Protein AF-A0A4Y7QWF8-F1 (afdb_monomer_lite)

pLDDT: mean 74.08, std 19.55, range [36.72, 96.44]

Structure (mmCIF, N/CA/C/O backbone):
data_AF-A0A4Y7QWF8-F1
#
_entry.id   AF-A0A4Y7QWF8-F1
#
loop_
_atom_site.group_PDB
_atom_site.id
_atom_site.type_symbol
_atom_site.label_atom_id
_atom_site.label_alt_id
_atom_site.label_comp_id
_atom_site.label_asym_id
_atom_site.label_entity_id
_atom_site.label_seq_id
_atom_site.pdbx_PDB_ins_code
_atom_site.Cartn_x
_atom_site.Cartn_y
_atom_site.Cartn_z
_atom_site.occupancy
_atom_site.B_iso_or_equiv
_atom_site.auth_seq_id
_atom_site.auth_comp_id
_atom_site.auth_asym_id
_atom_site.auth_atom_id
_atom_site.pdbx_PDB_model_num
ATOM 1 N N . MET A 1 1 ? -0.320 18.664 14.796 1.00 63.28 1 MET A N 1
ATOM 2 C CA . MET A 1 1 ? 0.705 18.400 13.753 1.00 63.28 1 MET A CA 1
ATOM 3 C C . MET A 1 1 ? 0.484 17.016 13.162 1.00 63.28 1 MET A C 1
ATOM 5 O O . MET A 1 1 ? 0.263 16.083 13.922 1.00 63.28 1 MET A O 1
ATOM 9 N N . LYS A 1 2 ? 0.542 16.863 11.835 1.00 80.06 2 LYS A N 1
ATOM 10 C CA . LYS A 1 2 ? 0.410 15.558 11.168 1.00 80.06 2 LYS A CA 1
ATOM 11 C C . LYS A 1 2 ? 1.795 14.931 10.990 1.00 80.06 2 LYS A C 1
ATOM 13 O O . LYS A 1 2 ? 2.666 15.563 10.404 1.00 80.06 2 LYS A O 1
ATOM 18 N N . LYS A 1 3 ? 1.998 13.701 11.473 1.00 82.38 3 LYS A N 1
ATOM 19 C CA . LYS A 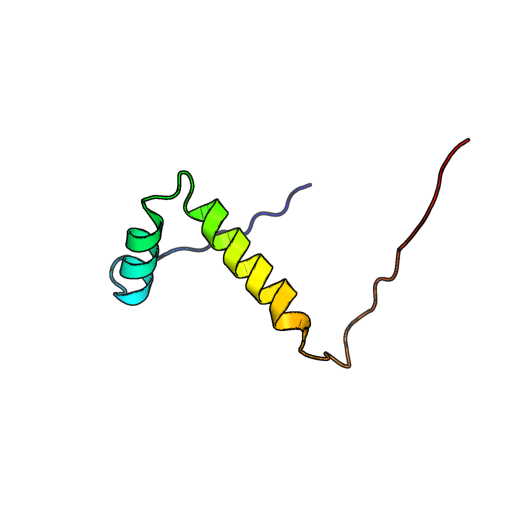1 3 ? 3.220 12.926 11.200 1.00 82.38 3 LYS A CA 1
ATOM 20 C C . LYS A 1 3 ? 3.053 12.182 9.874 1.00 82.38 3 LYS A C 1
ATOM 22 O O . LYS A 1 3 ? 2.011 11.574 9.635 1.00 82.38 3 LYS A O 1
ATOM 27 N N . VAL A 1 4 ? 4.061 12.241 9.008 1.00 84.38 4 VAL A N 1
ATOM 28 C CA . VAL A 1 4 ? 4.082 11.531 7.721 1.00 84.38 4 VAL A CA 1
ATOM 29 C C . VAL A 1 4 ? 5.269 10.576 7.721 1.00 84.38 4 VAL A C 1
ATOM 31 O O . VAL A 1 4 ? 6.379 10.980 8.052 1.00 84.38 4 VAL A O 1
ATOM 34 N N . LYS A 1 5 ? 5.026 9.314 7.355 1.00 80.31 5 LYS A N 1
ATOM 35 C CA . LYS A 1 5 ? 6.062 8.317 7.064 1.00 80.31 5 LYS A CA 1
ATOM 36 C C . LYS A 1 5 ? 5.978 7.957 5.582 1.00 80.31 5 LYS A C 1
ATOM 38 O O . LYS A 1 5 ? 4.877 7.739 5.074 1.00 80.31 5 LYS A O 1
ATOM 43 N N . THR A 1 6 ? 7.113 7.945 4.894 1.00 86.44 6 THR A N 1
ATOM 44 C CA . THR A 1 6 ? 7.220 7.575 3.478 1.00 86.44 6 THR A CA 1
ATOM 45 C C . THR A 1 6 ? 7.610 6.104 3.348 1.00 86.44 6 THR A C 1
ATOM 47 O O . THR A 1 6 ? 8.389 5.592 4.146 1.00 86.44 6 THR A O 1
ATOM 50 N N . VAL A 1 7 ? 7.052 5.424 2.345 1.00 84.19 7 VAL A N 1
ATOM 51 C CA . VAL A 1 7 ? 7.383 4.036 1.988 1.00 84.19 7 VAL A CA 1
ATOM 52 C C . VAL A 1 7 ? 7.626 4.000 0.483 1.00 84.19 7 VAL A C 1
ATOM 54 O O . VAL A 1 7 ? 6.847 4.584 -0.275 1.00 84.19 7 VAL A O 1
ATOM 57 N N . ALA A 1 8 ? 8.724 3.373 0.065 1.00 89.12 8 ALA A N 1
ATOM 58 C CA . ALA A 1 8 ? 9.078 3.211 -1.341 1.00 89.12 8 ALA A CA 1
ATOM 59 C C . ALA A 1 8 ? 8.489 1.908 -1.896 1.00 89.12 8 ALA A C 1
ATOM 61 O O . ALA A 1 8 ? 8.389 0.931 -1.160 1.00 89.12 8 ALA A O 1
ATOM 62 N N . PHE A 1 9 ? 8.138 1.911 -3.186 1.00 86.94 9 PHE A N 1
ATOM 63 C CA . PHE A 1 9 ? 7.729 0.714 -3.919 1.00 86.94 9 PHE A CA 1
ATOM 64 C C . PHE A 1 9 ? 8.753 0.393 -5.011 1.00 86.94 9 PHE A C 1
ATOM 66 O O . PHE A 1 9 ? 9.130 1.266 -5.797 1.00 86.94 9 PHE A O 1
ATOM 73 N N . ASN A 1 10 ? 9.191 -0.857 -5.072 1.00 92.06 10 ASN A N 1
ATOM 74 C CA . ASN A 1 10 ? 10.112 -1.381 -6.059 1.00 92.06 10 ASN A CA 1
ATOM 75 C C . ASN A 1 10 ? 9.361 -1.951 -7.272 1.00 92.06 10 ASN A C 1
ATOM 77 O O . ASN A 1 10 ? 8.790 -3.035 -7.232 1.00 92.06 10 ASN A O 1
ATOM 81 N N . MET A 1 11 ? 9.441 -1.264 -8.411 1.00 91.06 11 MET A N 1
ATOM 82 C CA . MET A 1 11 ? 8.800 -1.713 -9.658 1.00 91.06 11 MET A CA 1
ATOM 83 C C . MET A 1 11 ? 9.500 -2.912 -10.330 1.00 91.06 11 MET A C 1
ATOM 85 O O . MET A 1 11 ? 8.948 -3.506 -11.267 1.00 91.06 11 MET A O 1
ATOM 89 N N . LEU A 1 12 ? 10.706 -3.272 -9.877 1.00 95.44 12 LEU A N 1
ATOM 90 C CA . LEU A 1 12 ? 11.389 -4.496 -10.300 1.00 95.44 12 LEU A CA 1
ATOM 91 C C . LEU A 1 12 ? 10.843 -5.724 -9.568 1.00 95.44 12 LEU A C 1
ATOM 93 O O . LEU A 1 12 ? 10.869 -6.813 -10.142 1.00 95.44 12 LEU A O 1
ATOM 97 N N . ASP A 1 13 ? 10.300 -5.548 -8.360 1.00 96.44 13 ASP A N 1
ATOM 98 C CA . ASP A 1 13 ? 9.633 -6.625 -7.643 1.00 96.44 13 ASP A CA 1
ATOM 99 C C . ASP A 1 13 ? 8.292 -6.972 -8.333 1.00 96.44 13 ASP A C 1
ATOM 101 O O . ASP A 1 13 ? 7.433 -6.101 -8.531 1.00 96.44 13 ASP A O 1
ATOM 105 N N . PRO A 1 14 ? 8.075 -8.235 -8.751 1.00 94.31 14 PRO A N 1
ATOM 106 C CA . PRO A 1 14 ? 6.861 -8.620 -9.464 1.00 94.31 14 PRO A CA 1
ATOM 107 C C . PRO A 1 14 ? 5.575 -8.465 -8.644 1.00 94.31 14 PRO A C 1
ATOM 109 O O . PRO A 1 14 ? 4.500 -8.291 -9.225 1.00 94.31 14 PRO A O 1
ATOM 112 N N . LEU A 1 15 ? 5.638 -8.578 -7.317 1.00 93.69 15 LEU A N 1
ATOM 113 C CA . LEU A 1 15 ? 4.477 -8.461 -6.442 1.00 93.69 15 LEU A CA 1
ATOM 114 C C . LEU A 1 15 ? 4.089 -6.992 -6.265 1.00 93.69 15 LEU A C 1
ATOM 116 O O . LEU A 1 15 ? 2.938 -6.638 -6.529 1.00 93.69 15 LEU A O 1
ATOM 120 N N . GLU A 1 16 ? 5.048 -6.130 -5.949 1.00 92.88 16 GLU A N 1
ATOM 121 C CA . GLU A 1 16 ? 4.823 -4.691 -5.819 1.00 92.88 16 GLU A CA 1
ATOM 122 C C . GLU A 1 16 ? 4.384 -4.053 -7.141 1.00 92.88 16 GLU A C 1
ATOM 124 O O . GLU A 1 16 ? 3.430 -3.270 -7.171 1.00 92.88 16 GLU A O 1
ATOM 129 N N . ARG A 1 17 ? 4.978 -4.460 -8.271 1.00 93.69 17 ARG A N 1
ATOM 130 C CA . ARG A 1 17 ? 4.535 -4.013 -9.600 1.00 93.69 17 ARG A CA 1
ATOM 131 C C . ARG A 1 17 ? 3.093 -4.422 -9.902 1.00 93.69 17 ARG A C 1
ATOM 133 O O . ARG A 1 17 ? 2.338 -3.633 -10.476 1.00 93.69 17 ARG A O 1
ATOM 140 N N . ARG A 1 18 ? 2.691 -5.651 -9.554 1.00 93.44 18 ARG A N 1
ATOM 141 C CA . ARG A 1 18 ? 1.302 -6.113 -9.739 1.00 93.44 18 ARG A CA 1
ATOM 142 C C . ARG A 1 18 ? 0.336 -5.316 -8.873 1.00 93.44 18 ARG A C 1
ATOM 144 O O . ARG A 1 18 ? -0.707 -4.912 -9.380 1.00 93.44 18 ARG A O 1
ATOM 151 N N . LEU A 1 19 ? 0.702 -5.046 -7.622 1.00 90.94 19 LEU A N 1
ATOM 152 C CA . LEU A 1 19 ? -0.085 -4.225 -6.705 1.00 90.94 19 LEU A CA 1
ATOM 153 C C . LEU A 1 19 ? -0.277 -2.805 -7.252 1.00 90.94 19 LEU A C 1
ATOM 155 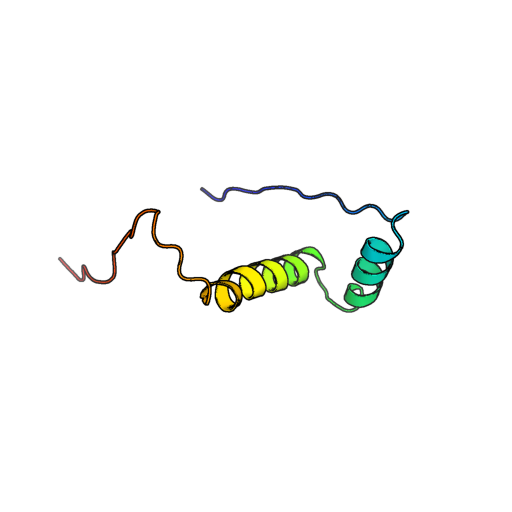O O . LEU A 1 19 ? -1.409 -2.330 -7.355 1.00 90.94 19 LEU A O 1
ATOM 159 N N . TYR A 1 20 ? 0.816 -2.167 -7.677 1.00 90.38 20 TYR A N 1
ATOM 160 C CA . TYR A 1 20 ? 0.789 -0.844 -8.292 1.00 90.38 20 TYR A CA 1
ATOM 161 C C . TYR A 1 20 ? -0.137 -0.813 -9.512 1.00 90.38 20 TYR A C 1
ATOM 163 O O . TYR A 1 20 ? -1.042 0.016 -9.584 1.00 90.38 20 TYR A O 1
ATOM 171 N N . ASN A 1 21 ? 0.028 -1.762 -10.438 1.00 91.31 21 ASN A N 1
ATOM 172 C CA . ASN A 1 21 ? -0.785 -1.842 -11.651 1.00 91.31 21 ASN A CA 1
ATOM 173 C C . ASN A 1 21 ? -2.267 -2.119 -11.367 1.00 91.31 21 ASN A C 1
ATOM 175 O O . ASN A 1 21 ? -3.123 -1.494 -11.988 1.00 91.31 21 ASN A O 1
ATOM 179 N N . HIS A 1 22 ? -2.580 -3.009 -10.422 1.00 90.19 22 HIS A N 1
ATOM 180 C CA . HIS A 1 22 ? -3.956 -3.323 -10.029 1.00 90.19 22 HIS A CA 1
ATOM 181 C C . HIS A 1 22 ? -4.702 -2.089 -9.505 1.00 90.19 22 HIS A C 1
ATOM 183 O O . HIS A 1 22 ? -5.892 -1.907 -9.765 1.00 90.19 22 HIS A O 1
ATOM 189 N N . MET A 1 23 ? -3.986 -1.218 -8.796 1.00 88.75 23 MET A N 1
ATOM 190 C CA . MET A 1 23 ? -4.535 -0.014 -8.182 1.00 88.75 23 MET A CA 1
ATOM 191 C C . MET A 1 23 ? -4.487 1.221 -9.087 1.00 88.75 2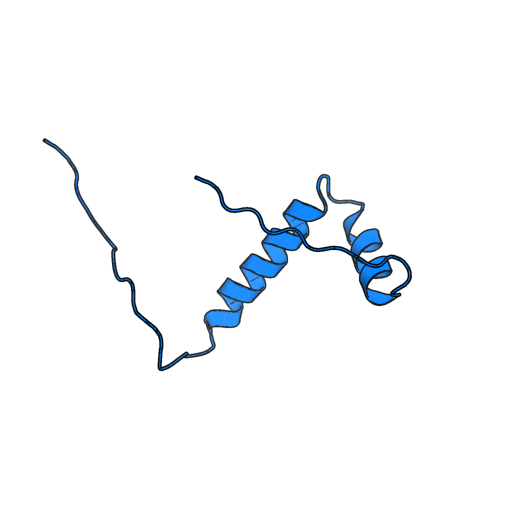3 MET A C 1
ATOM 193 O O . MET A 1 23 ? -4.957 2.275 -8.674 1.00 88.75 23 MET A O 1
ATOM 197 N N . ARG A 1 24 ? -3.992 1.122 -10.331 1.00 81.75 24 ARG A N 1
ATOM 198 C CA . ARG A 1 24 ? -3.949 2.259 -11.279 1.00 81.75 24 ARG A CA 1
ATOM 199 C C . ARG A 1 24 ? -5.319 2.848 -11.620 1.00 81.75 24 ARG A C 1
ATOM 201 O O . ARG A 1 24 ? -5.382 3.978 -12.088 1.00 81.75 24 ARG A O 1
ATOM 208 N N . ARG A 1 25 ? -6.398 2.089 -11.408 1.00 83.94 25 ARG A N 1
ATOM 209 C CA . ARG A 1 25 ? -7.786 2.557 -11.562 1.00 83.94 25 ARG A CA 1
ATOM 210 C C . ARG A 1 25 ? -8.234 3.510 -10.448 1.00 83.94 25 ARG A C 1
ATOM 212 O O . ARG A 1 25 ? -9.233 4.200 -10.604 1.00 83.94 25 ARG A O 1
ATOM 219 N N . GLU A 1 26 ? -7.511 3.547 -9.332 1.00 82.19 26 GLU A N 1
ATOM 220 C CA . GLU A 1 26 ? -7.792 4.441 -8.214 1.00 82.19 26 GLU A CA 1
ATOM 221 C C . GLU A 1 26 ? -7.139 5.803 -8.452 1.00 82.19 26 GLU A C 1
ATOM 223 O O . GLU A 1 26 ? -5.953 5.890 -8.764 1.00 82.19 26 GLU A O 1
ATOM 228 N N . MET A 1 27 ? -7.887 6.882 -8.210 1.00 81.25 27 MET A N 1
ATOM 229 C CA . MET A 1 27 ? -7.400 8.256 -8.390 1.00 81.25 27 MET A CA 1
ATOM 230 C C . MET A 1 27 ? -6.125 8.555 -7.581 1.00 81.25 27 MET A C 1
ATOM 232 O O . MET A 1 27 ? -5.294 9.352 -8.008 1.00 81.25 27 MET A O 1
ATOM 236 N N . TYR A 1 28 ? -5.945 7.900 -6.425 1.00 85.38 28 TYR A N 1
ATOM 237 C CA . TYR A 1 28 ? -4.766 8.068 -5.574 1.00 85.38 28 TYR A CA 1
ATOM 238 C C . TYR A 1 28 ? -4.304 6.736 -4.969 1.00 85.38 28 TYR A C 1
ATOM 240 O O . TYR A 1 28 ? -4.834 6.290 -3.948 1.00 85.38 28 TYR A O 1
ATOM 248 N N . PHE A 1 29 ? -3.246 6.153 -5.537 1.00 86.12 29 PHE A N 1
ATOM 249 C CA . PHE A 1 29 ? -2.602 4.924 -5.051 1.00 86.12 29 PHE A CA 1
ATOM 250 C C . PHE A 1 29 ? -2.323 4.949 -3.536 1.00 86.12 29 PHE A C 1
ATOM 252 O O . PHE A 1 29 ? -2.741 4.062 -2.793 1.00 86.12 29 PHE A O 1
ATOM 259 N N . SER A 1 30 ? -1.710 6.029 -3.039 1.00 85.88 30 SER A N 1
ATOM 260 C CA . SER A 1 30 ? -1.355 6.173 -1.620 1.00 85.88 30 SER A CA 1
ATOM 261 C C . SER A 1 30 ? -2.567 6.209 -0.681 1.00 85.88 30 SER A C 1
ATOM 263 O O . SER A 1 30 ? -2.459 5.806 0.476 1.00 85.88 30 SER A O 1
ATOM 265 N N . LYS A 1 31 ? -3.731 6.673 -1.155 1.00 88.75 31 LYS A N 1
ATOM 266 C CA . LYS A 1 31 ? -4.978 6.669 -0.378 1.00 88.75 31 LYS A CA 1
ATOM 267 C C . LYS A 1 31 ? -5.514 5.249 -0.225 1.00 88.75 31 LYS A C 1
ATOM 269 O O . LYS A 1 31 ? -5.989 4.898 0.849 1.00 88.75 31 LYS A O 1
ATOM 274 N N . HIS A 1 32 ? -5.427 4.448 -1.283 1.00 89.56 32 HIS A N 1
ATOM 275 C CA . HIS A 1 32 ? -5.885 3.065 -1.266 1.00 89.56 32 HIS A CA 1
ATOM 276 C C . HIS A 1 32 ? -4.988 2.191 -0.380 1.00 89.56 32 HIS A C 1
ATOM 278 O O . HIS A 1 32 ? -5.494 1.513 0.507 1.00 89.56 32 HIS A O 1
ATOM 284 N N . ILE A 1 33 ? -3.663 2.307 -0.518 1.00 90.06 33 ILE A N 1
ATOM 285 C CA . ILE A 1 33 ? -2.700 1.605 0.347 1.00 90.06 33 ILE A CA 1
ATOM 286 C C . ILE A 1 33 ? -2.930 1.932 1.826 1.00 90.06 33 ILE A C 1
ATOM 288 O O . ILE A 1 33 ? -2.971 1.028 2.653 1.00 90.06 33 ILE A O 1
ATOM 292 N N . LYS A 1 34 ? -3.167 3.207 2.168 1.00 88.56 34 LYS A N 1
ATOM 293 C CA . LYS A 1 34 ? -3.495 3.597 3.549 1.00 88.56 34 LYS A CA 1
ATOM 294 C C . LYS A 1 34 ? -4.745 2.908 4.079 1.00 88.56 34 LYS A C 1
ATOM 296 O O . LYS A 1 34 ? -4.751 2.540 5.241 1.00 88.56 34 LYS A O 1
ATOM 301 N N . ARG A 1 35 ? -5.783 2.737 3.256 1.00 88.88 35 ARG A N 1
ATOM 302 C CA . ARG A 1 35 ? -7.012 2.041 3.666 1.00 88.88 35 ARG A CA 1
ATOM 303 C C . ARG A 1 35 ? -6.791 0.555 3.879 1.00 88.88 35 ARG A C 1
ATOM 305 O O . ARG A 1 35 ? -7.380 0.022 4.798 1.00 88.88 35 ARG A O 1
ATOM 312 N N . LEU A 1 36 ? -5.960 -0.089 3.061 1.00 87.75 36 LEU A N 1
ATOM 313 C CA . LEU A 1 36 ? -5.610 -1.494 3.271 1.00 87.75 36 LEU A CA 1
ATOM 314 C C . LEU A 1 36 ? -4.806 -1.668 4.555 1.00 87.75 36 LEU A C 1
ATOM 316 O O . LEU A 1 36 ? -5.164 -2.501 5.365 1.00 87.75 36 LEU A O 1
ATOM 320 N N . ILE A 1 37 ? -3.795 -0.824 4.784 1.00 88.44 37 ILE A N 1
ATOM 321 C CA . ILE A 1 37 ? -3.031 -0.838 6.039 1.00 88.44 37 ILE A CA 1
ATOM 322 C C . ILE A 1 37 ? -3.958 -0.580 7.230 1.00 88.44 37 ILE A C 1
ATOM 324 O O . ILE A 1 37 ? -3.888 -1.295 8.216 1.00 88.44 37 ILE A O 1
ATOM 328 N N . GLN A 1 38 ? -4.837 0.421 7.136 1.00 85.31 38 GLN A N 1
ATOM 329 C CA . GLN A 1 38 ? -5.789 0.744 8.196 1.00 85.31 38 GLN A CA 1
ATOM 330 C C . GLN A 1 38 ? -6.755 -0.416 8.451 1.00 85.31 38 GLN A C 1
ATOM 332 O O . GLN A 1 38 ? -6.924 -0.800 9.596 1.00 85.31 38 GLN A O 1
ATOM 337 N N . ARG A 1 39 ? -7.318 -1.013 7.395 1.00 86.94 39 ARG A N 1
ATOM 338 C CA . ARG A 1 39 ? -8.173 -2.198 7.482 1.00 86.94 39 ARG A CA 1
ATOM 339 C C . ARG A 1 39 ? -7.430 -3.359 8.126 1.00 86.94 39 ARG A C 1
ATOM 341 O O . ARG A 1 39 ? -7.974 -3.991 9.006 1.00 86.94 39 ARG A O 1
ATOM 348 N N . ASP A 1 40 ? -6.199 -3.633 7.717 1.00 85.3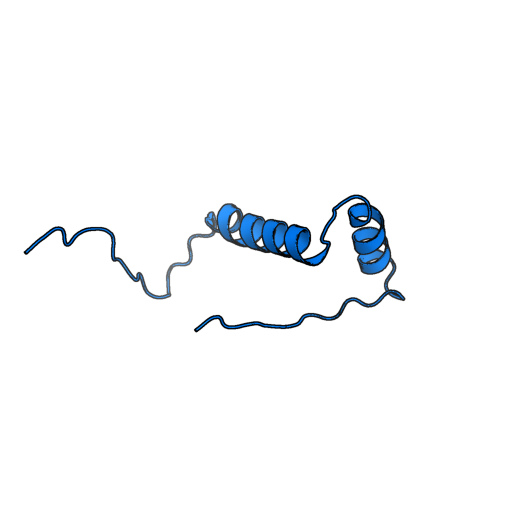1 40 ASP A N 1
ATOM 349 C CA . ASP A 1 40 ? -5.435 -4.759 8.248 1.00 85.31 40 ASP A CA 1
ATOM 350 C C . ASP A 1 40 ? -5.008 -4.509 9.710 1.00 85.31 40 ASP A C 1
ATOM 352 O O . ASP A 1 40 ? -4.885 -5.456 10.477 1.00 85.31 40 ASP A O 1
ATOM 356 N N . ILE A 1 41 ? -4.837 -3.248 10.127 1.00 85.38 41 ILE A N 1
ATOM 357 C CA . ILE A 1 41 ? -4.658 -2.867 11.538 1.00 85.38 41 ILE A CA 1
ATOM 358 C C . ILE A 1 41 ? -5.974 -3.037 12.317 1.00 85.38 41 ILE A C 1
ATOM 360 O O . ILE A 1 41 ? -5.974 -3.629 13.387 1.00 85.38 41 ILE A O 1
ATOM 364 N N . GLU A 1 42 ? -7.096 -2.550 11.788 1.00 84.75 42 GLU A N 1
ATOM 365 C CA . GLU A 1 42 ? -8.409 -2.561 12.453 1.00 84.75 42 GLU A CA 1
ATOM 366 C C . GLU A 1 42 ? -9.046 -3.961 12.510 1.00 84.75 42 GLU A C 1
ATOM 368 O O . GLU A 1 42 ? -9.611 -4.349 13.527 1.00 84.75 42 GLU A O 1
ATOM 373 N N . GLU A 1 43 ? -8.952 -4.739 11.431 1.00 79.25 43 GLU A N 1
ATOM 374 C CA . GLU A 1 43 ? -9.452 -6.116 11.324 1.00 79.25 43 GLU A CA 1
ATOM 375 C C . GLU A 1 43 ? -8.440 -7.138 11.874 1.00 79.25 43 GLU A C 1
ATOM 377 O O . GLU A 1 43 ? -8.830 -8.228 12.299 1.00 79.25 43 GLU A O 1
ATOM 382 N N . GLY A 1 44 ? -7.148 -6.786 11.907 1.00 58.56 44 GLY A N 1
ATOM 383 C CA . GLY A 1 44 ? -6.078 -7.559 12.546 1.00 58.56 44 GLY A CA 1
ATOM 384 C C . GLY A 1 44 ? -6.050 -7.438 14.073 1.00 58.56 44 GLY A C 1
ATOM 385 O O . GLY A 1 44 ? -5.452 -8.280 14.731 1.00 58.56 44 GLY A O 1
ATOM 386 N N . GLU A 1 45 ? -6.769 -6.481 14.661 1.00 54.56 45 GLU A N 1
ATOM 387 C CA . GLU A 1 45 ? -7.019 -6.359 16.109 1.00 54.56 45 GLU A CA 1
ATOM 388 C C . GLU A 1 45 ? -8.141 -7.311 16.603 1.00 54.56 45 GLU A C 1
ATOM 390 O O . GLU A 1 45 ? -8.813 -7.068 17.600 1.00 54.56 45 GLU A O 1
ATOM 395 N N . LYS A 1 46 ? -8.319 -8.476 15.959 1.00 53.69 46 LYS A N 1
ATOM 396 C CA . LYS A 1 46 ? -8.690 -9.716 16.679 1.00 53.69 46 LYS A CA 1
ATOM 397 C C . LYS A 1 46 ? -7.446 -10.488 17.129 1.00 53.69 46 LYS A C 1
ATOM 399 O O . LYS A 1 46 ? -7.444 -11.716 17.186 1.00 53.69 46 LYS A O 1
ATOM 404 N N . VAL A 1 47 ? -6.379 -9.773 17.454 1.00 54.00 47 VAL A N 1
ATOM 405 C CA . VAL A 1 47 ? -5.223 -10.302 18.166 1.00 54.00 47 VAL A CA 1
ATOM 406 C C . VAL A 1 47 ? -5.258 -9.651 19.542 1.00 54.00 47 VAL A C 1
ATOM 408 O O . VAL A 1 47 ? -4.978 -8.467 19.683 1.00 54.00 47 VAL A O 1
ATOM 411 N N . HIS A 1 48 ? -5.669 -10.413 20.559 1.00 48.19 48 HIS A N 1
ATOM 412 C CA . HIS A 1 48 ? -5.566 -9.995 21.956 1.00 48.19 48 HIS A CA 1
ATOM 413 C C . HIS A 1 48 ? -4.086 -9.782 22.298 1.00 48.19 48 HIS A C 1
ATOM 415 O O . HIS A 1 48 ? -3.378 -10.725 22.646 1.00 48.19 48 HIS A O 1
ATOM 421 N N . PHE A 1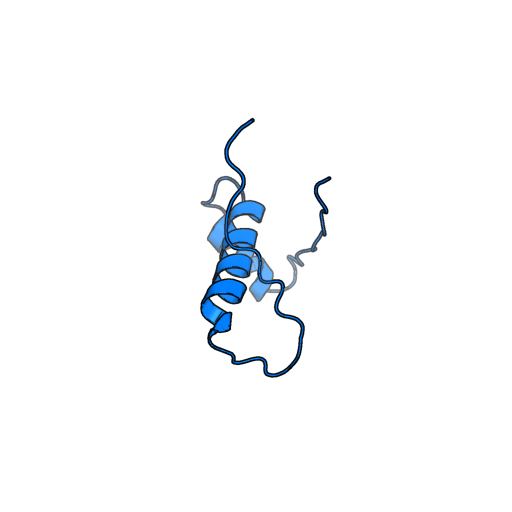 49 ? -3.608 -8.545 22.205 1.00 44.59 49 PHE A N 1
ATOM 422 C CA . PHE A 1 49 ? -2.338 -8.159 22.800 1.00 44.59 49 PHE A CA 1
ATOM 423 C C . PHE A 1 49 ? -2.554 -7.933 24.301 1.00 44.59 49 PHE A C 1
ATOM 425 O O . PHE A 1 49 ? -2.883 -6.836 24.752 1.00 44.59 49 PHE A O 1
ATOM 432 N N . GLU A 1 50 ? -2.367 -8.984 25.104 1.00 48.22 50 GLU A N 1
ATOM 433 C CA . GLU A 1 50 ? -2.071 -8.807 26.527 1.00 48.22 50 GLU A CA 1
ATOM 434 C C . GLU A 1 50 ? -0.683 -8.167 26.662 1.00 48.22 50 GLU A C 1
ATOM 436 O O . GLU A 1 50 ? 0.340 -8.846 26.687 1.00 48.22 50 GLU A O 1
ATOM 441 N N . GLY A 1 51 ? -0.651 -6.835 26.724 1.00 49.62 51 GLY A N 1
ATOM 442 C CA . GLY A 1 51 ? 0.525 -6.082 27.158 1.00 49.62 51 GLY A CA 1
ATOM 443 C C . GLY A 1 51 ? 0.845 -4.860 26.308 1.00 49.62 51 GLY A C 1
ATOM 444 O O . GLY A 1 51 ? 1.736 -4.906 25.467 1.00 49.62 51 GLY A O 1
ATOM 445 N N . GLY A 1 52 ? 0.183 -3.732 26.584 1.00 39.78 52 GLY A N 1
ATOM 446 C CA . GLY A 1 52 ? 0.635 -2.440 26.063 1.00 39.78 52 GLY A CA 1
ATOM 447 C C . GLY A 1 52 ? -0.412 -1.336 26.069 1.00 39.78 52 GLY A C 1
ATOM 448 O O . GLY A 1 52 ? -0.933 -0.996 25.020 1.00 39.78 52 GLY A O 1
ATOM 449 N N . ALA A 1 53 ? -0.656 -0.760 27.249 1.00 44.91 53 ALA A N 1
ATOM 450 C CA . ALA A 1 53 ? -1.299 0.537 27.479 1.00 44.91 53 ALA A CA 1
ATOM 451 C C . ALA A 1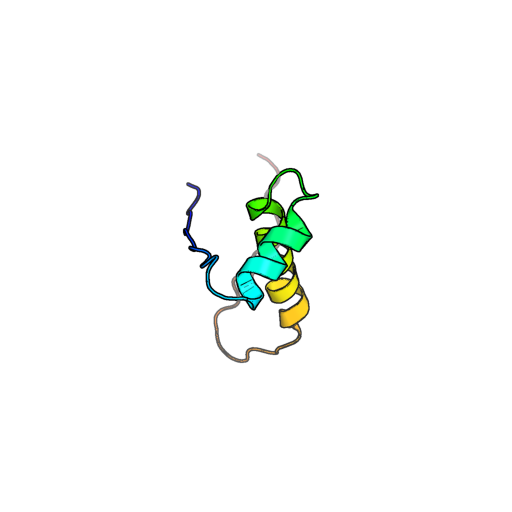 53 ? -2.640 0.783 26.763 1.00 44.91 53 ALA A C 1
ATOM 453 O O . ALA A 1 53 ? -2.718 1.362 25.680 1.00 44.91 53 ALA A O 1
ATOM 454 N N . ARG A 1 54 ? -3.716 0.472 27.493 1.00 50.12 54 ARG A N 1
ATOM 455 C CA . ARG A 1 54 ? -4.984 1.191 27.372 1.00 50.12 54 ARG A CA 1
ATOM 456 C C . ARG A 1 54 ? -4.678 2.686 27.481 1.00 50.12 54 ARG A C 1
ATOM 458 O O . ARG A 1 54 ? -4.145 3.130 28.496 1.00 50.12 54 ARG A O 1
ATOM 465 N N . VAL A 1 55 ? -4.995 3.451 26.447 1.00 51.50 55 VAL A N 1
ATOM 466 C CA . VAL A 1 55 ? -5.336 4.859 26.639 1.00 51.50 55 VAL A CA 1
ATOM 467 C C . VAL A 1 55 ? -6.832 4.917 26.430 1.00 51.50 55 VAL A C 1
ATOM 469 O O . VAL A 1 55 ? -7.327 5.152 25.332 1.00 51.50 55 VAL A O 1
ATOM 472 N N . ASP A 1 56 ? -7.530 4.591 27.512 1.00 54.59 56 ASP A N 1
ATOM 473 C CA . ASP A 1 56 ? -8.921 4.953 27.690 1.00 54.59 56 ASP A CA 1
ATOM 474 C C . ASP A 1 56 ? -9.005 6.478 27.580 1.00 54.59 56 ASP A C 1
ATOM 476 O O . ASP A 1 56 ? -8.247 7.179 28.250 1.00 54.59 56 ASP A O 1
ATOM 480 N N . SER A 1 57 ? -9.889 6.991 26.731 1.00 47.50 57 SER A N 1
ATOM 481 C CA . SER A 1 57 ? -10.548 8.293 26.897 1.00 47.50 57 SER A CA 1
ATOM 482 C C . SER A 1 57 ? -11.680 8.375 25.880 1.00 47.50 57 SER A C 1
ATOM 484 O O . SER A 1 57 ? -11.620 9.108 24.893 1.00 47.50 57 SER A O 1
ATOM 486 N N . ASP A 1 58 ? -12.708 7.568 26.132 1.00 43.78 58 ASP A N 1
ATOM 487 C CA . ASP A 1 58 ? -14.063 8.002 25.836 1.00 43.78 58 ASP A CA 1
ATOM 488 C C . ASP A 1 58 ? -14.380 9.258 26.659 1.00 43.78 58 ASP A C 1
ATOM 490 O O . ASP A 1 58 ? -13.941 9.411 27.800 1.00 43.78 58 ASP A O 1
ATOM 494 N N . SER A 1 59 ? -15.261 10.066 26.080 1.00 45.34 59 SER A N 1
ATOM 495 C CA . SER A 1 59 ? -16.249 10.912 26.752 1.00 45.34 59 SER A CA 1
ATOM 496 C C . SER A 1 59 ? -15.813 12.242 27.395 1.00 45.34 59 SER A C 1
ATOM 498 O O . SER A 1 59 ? -15.032 12.315 28.336 1.00 45.34 59 SER A O 1
ATOM 500 N N . ASP A 1 60 ? -16.485 13.277 26.880 1.00 46.88 60 ASP A N 1
ATOM 501 C CA . ASP A 1 60 ? -16.986 14.466 27.570 1.00 46.88 60 ASP A CA 1
ATOM 502 C C . ASP A 1 60 ? -16.005 15.582 27.958 1.00 46.88 60 ASP A C 1
ATOM 504 O O . ASP A 1 60 ? -15.162 15.445 28.831 1.00 46.88 60 ASP A O 1
ATOM 508 N N . ILE A 1 61 ? -16.214 16.765 27.364 1.00 44.75 61 ILE A N 1
ATOM 509 C CA . ILE A 1 61 ? -16.689 17.945 28.106 1.00 44.75 61 ILE A CA 1
ATOM 510 C C . ILE A 1 61 ? -17.383 18.895 27.121 1.00 44.75 61 ILE A C 1
ATOM 512 O O . ILE A 1 61 ? -16.789 19.544 26.259 1.00 44.75 61 ILE A O 1
ATOM 516 N N . GLN A 1 62 ? -18.696 18.945 27.295 1.00 37.44 62 GLN A N 1
ATOM 517 C CA . GLN A 1 62 ? -19.608 19.985 26.861 1.00 37.44 62 GLN A CA 1
ATOM 518 C C . GLN A 1 62 ? -19.510 21.162 27.847 1.00 37.44 62 GLN A C 1
ATOM 520 O O . GLN A 1 62 ? -19.536 20.933 29.049 1.00 37.44 62 GLN A O 1
ATOM 525 N N . GLY A 1 63 ? -19.447 22.396 27.337 1.00 39.00 63 GLY A N 1
ATOM 526 C CA . GLY A 1 63 ? -19.911 23.631 27.991 1.00 39.00 63 GLY A CA 1
ATOM 527 C C . GLY A 1 63 ? -19.318 24.055 29.347 1.00 39.00 63 GLY A C 1
ATOM 528 O O . GLY A 1 63 ? -19.643 23.488 30.385 1.00 39.00 63 GLY A O 1
ATOM 529 N N . LYS A 1 64 ? -18.634 25.203 29.363 1.00 36.72 64 LYS A N 1
ATOM 530 C CA . LYS A 1 64 ? -19.120 26.452 29.983 1.00 36.72 64 LYS A CA 1
ATOM 531 C C . LYS A 1 64 ? -18.216 27.621 29.616 1.00 36.72 64 LYS A C 1
ATOM 533 O O . LYS A 1 64 ? -16.988 27.410 29.561 1.00 36.72 64 LYS A O 1
#

Radius of gyration: 17.96 Å; chains: 1; bounding box: 31×37×42 Å

Foldseek 3Di:
DDDDDDDDADCVDPVSVVLVVVCPVPPDSVVVVVVVVVCCVVVVVVDPPPDDDDPDDDDDDDDD

Secondary structure (DSSP, 8-state):
----------TTSHHHHHHHHHGGGSS-HHHHHHHHHHHHHHHH--S---SS------------

Sequence (64 aa):
MKKVKTVAFNMLDPLERRLYNHMRREMYFSKHIKRLIQRDIEEGEKVHFEGGARVDSDSDIQGK